Protein AF-X1PS44-F1 (afdb_monomer_lite)

Sequence (80 aa):
DEVEGEIEVFKKYEKGLKDIEGFSHLIIIYLFHKIENYSLHVKPYLDKNLRGVFSTRHPKRPNRIGFTIVKLLERREFNY

Organism: NCBI:txid412755

Structure (mmCIF, N/CA/C/O backbone):
data_AF-X1PS44-F1
#
_entry.id   AF-X1PS44-F1
#
loop_
_atom_site.group_PDB
_atom_site.id
_atom_site.type_symbol
_atom_site.label_atom_id
_atom_site.label_alt_id
_atom_site.label_comp_id
_atom_site.label_asym_id
_atom_site.label_entity_id
_atom_site.label_seq_id
_atom_site.pdbx_PDB_ins_code
_atom_site.Cartn_x
_atom_site.Cartn_y
_atom_site.Cartn_z
_atom_site.occupancy
_atom_site.B_iso_or_equiv
_atom_site.auth_seq_id
_atom_site.auth_comp_id
_atom_site.auth_asym_id
_atom_site.auth_atom_id
_atom_site.pdbx_PDB_model_num
ATOM 1 N N . ASP A 1 1 ? 8.809 -15.430 7.829 1.00 58.22 1 ASP A N 1
ATOM 2 C CA . ASP A 1 1 ? 8.235 -14.771 9.014 1.00 58.22 1 ASP A CA 1
ATOM 3 C C . ASP A 1 1 ? 7.226 -13.731 8.582 1.00 58.22 1 ASP A C 1
ATOM 5 O O . ASP A 1 1 ? 7.421 -13.103 7.542 1.00 58.22 1 ASP A O 1
ATOM 9 N N . GLU A 1 2 ? 6.125 -13.616 9.316 1.00 83.56 2 GLU A N 1
ATOM 10 C CA . GLU A 1 2 ? 5.166 -12.529 9.119 1.00 83.56 2 GLU A CA 1
ATOM 11 C C . GLU A 1 2 ? 5.767 -11.238 9.685 1.00 83.56 2 GLU A C 1
ATOM 13 O O . GLU A 1 2 ? 6.415 -11.256 10.730 1.00 83.56 2 GLU A O 1
ATOM 18 N N . VAL A 1 3 ? 5.609 -10.134 8.956 1.00 94.19 3 VAL A N 1
ATOM 19 C CA . VAL A 1 3 ? 6.135 -8.821 9.345 1.00 94.19 3 VAL A CA 1
ATOM 20 C C . VAL A 1 3 ? 4.957 -7.898 9.601 1.00 94.19 3 VAL A C 1
ATOM 22 O O . VAL A 1 3 ? 4.092 -7.741 8.738 1.00 94.19 3 VAL A O 1
ATOM 25 N N . GLU A 1 4 ? 4.943 -7.283 10.778 1.00 95.88 4 GLU A N 1
ATOM 26 C CA . GLU A 1 4 ? 3.957 -6.277 11.158 1.00 95.88 4 GLU A CA 1
ATOM 27 C C . GLU A 1 4 ? 4.378 -4.888 10.666 1.00 95.88 4 GLU A C 1
ATOM 29 O O . GLU A 1 4 ? 5.564 -4.585 10.513 1.00 95.88 4 GLU A O 1
ATOM 34 N N . GLY A 1 5 ? 3.395 -4.033 10.397 1.00 95.44 5 GLY A N 1
ATOM 35 C CA . GLY A 1 5 ? 3.622 -2.670 9.938 1.00 95.44 5 GLY A CA 1
ATOM 36 C C . GLY A 1 5 ? 2.441 -1.767 10.261 1.00 95.44 5 GLY A C 1
ATOM 37 O O . GLY A 1 5 ? 1.342 -2.238 10.544 1.00 95.44 5 GLY A O 1
ATOM 38 N N . GLU A 1 6 ? 2.680 -0.462 10.193 1.00 96.69 6 GLU A N 1
ATOM 39 C CA . GLU A 1 6 ? 1.706 0.569 10.539 1.00 96.69 6 GLU A CA 1
ATOM 40 C C . GLU A 1 6 ? 1.402 1.461 9.330 1.00 96.69 6 GLU A C 1
ATOM 42 O O . GLU A 1 6 ? 2.278 1.755 8.512 1.00 96.69 6 GLU A O 1
ATOM 47 N N . ILE A 1 7 ? 0.141 1.884 9.211 1.00 96.94 7 ILE A N 1
ATOM 48 C CA . ILE A 1 7 ? -0.311 2.858 8.216 1.00 96.94 7 ILE A CA 1
ATOM 49 C C . ILE A 1 7 ? -0.864 4.061 8.965 1.00 96.94 7 ILE A C 1
ATOM 51 O O . ILE A 1 7 ? -1.938 3.996 9.559 1.00 96.94 7 ILE A O 1
ATOM 55 N N . GLU A 1 8 ? -0.146 5.174 8.884 1.00 96.81 8 GLU A N 1
ATOM 56 C CA . GLU A 1 8 ? -0.607 6.443 9.427 1.00 96.81 8 GLU A CA 1
ATOM 57 C C . GLU A 1 8 ? -1.546 7.134 8.431 1.00 96.81 8 GLU A C 1
ATOM 59 O O . GLU A 1 8 ? -1.207 7.367 7.265 1.00 96.81 8 GLU A O 1
ATOM 64 N N . VAL A 1 9 ? -2.744 7.482 8.895 1.00 96.44 9 VAL A N 1
ATOM 65 C CA . VAL A 1 9 ? -3.722 8.241 8.114 1.00 96.44 9 VAL A CA 1
ATOM 66 C C . VAL A 1 9 ? -3.705 9.684 8.587 1.00 96.44 9 VAL A C 1
ATOM 68 O O . VAL A 1 9 ? -3.955 9.966 9.755 1.00 96.44 9 VAL A O 1
ATOM 71 N N . PHE A 1 10 ? -3.457 10.620 7.666 1.00 96.38 10 PHE A N 1
ATOM 72 C CA . PHE A 1 10 ? -3.452 12.041 8.008 1.00 96.38 10 PHE A CA 1
ATOM 73 C C . PHE A 1 10 ? -4.766 12.462 8.675 1.00 96.38 10 PHE A C 1
ATOM 75 O O . PHE A 1 10 ? -5.845 12.143 8.174 1.00 96.38 10 PHE A O 1
ATOM 82 N N . LYS A 1 11 ? -4.676 13.277 9.735 1.00 95.06 11 LYS A N 1
ATOM 83 C CA . LYS A 1 11 ? -5.815 13.684 10.581 1.00 95.06 11 LYS A CA 1
ATOM 84 C C . LYS A 1 11 ? -7.038 14.179 9.801 1.00 95.06 11 LYS A C 1
ATOM 86 O O . LYS A 1 11 ? -8.167 13.832 10.127 1.00 95.06 11 LYS A O 1
ATOM 91 N N . LYS A 1 12 ? -6.834 14.931 8.712 1.00 96.62 12 LYS A N 1
ATOM 92 C CA . LYS A 1 12 ? -7.929 15.424 7.848 1.00 96.62 12 LYS A CA 1
ATOM 93 C C . LYS A 1 12 ? -8.776 14.316 7.196 1.00 96.62 12 LYS A C 1
ATOM 95 O O . LYS A 1 12 ? -9.885 14.600 6.754 1.00 96.62 12 LYS A O 1
ATOM 100 N N . TYR A 1 13 ? -8.267 13.086 7.125 1.00 97.12 13 TYR A N 1
ATOM 101 C CA . TYR A 1 13 ? -8.936 11.915 6.552 1.00 97.12 13 TYR A CA 1
ATOM 102 C C . TYR A 1 13 ? -9.445 10.919 7.606 1.00 97.12 13 TYR A C 1
ATOM 104 O O . TYR A 1 13 ? -10.137 9.973 7.245 1.00 97.12 13 TYR A O 1
ATOM 112 N N . GLU A 1 14 ? -9.165 11.138 8.893 1.00 95.94 14 GLU A N 1
ATOM 113 C CA . GLU A 1 14 ? -9.490 10.219 9.997 1.00 95.94 14 GLU A CA 1
ATOM 114 C C . GLU A 1 14 ? -10.969 9.812 10.036 1.00 95.94 14 GLU A C 1
ATOM 116 O O . GLU A 1 14 ? -11.286 8.641 10.227 1.00 95.94 14 GLU A O 1
ATOM 121 N N . LYS A 1 15 ? -11.890 10.753 9.779 1.00 96.62 15 LYS A N 1
ATOM 122 C CA . LYS A 1 15 ? -13.339 10.473 9.756 1.00 96.62 15 LYS A CA 1
ATOM 123 C C . LYS A 1 15 ? -13.723 9.371 8.759 1.00 96.62 15 LYS A C 1
ATOM 125 O O . LYS A 1 15 ? -14.750 8.725 8.944 1.00 96.62 15 LYS A O 1
ATOM 130 N N . GLY A 1 16 ? -12.910 9.148 7.724 1.00 97.25 16 GLY A N 1
ATOM 131 C CA . GLY A 1 16 ? -13.096 8.077 6.744 1.00 97.25 16 GLY A CA 1
ATOM 132 C C . GLY A 1 16 ? -12.803 6.671 7.277 1.00 97.25 16 GLY A C 1
ATOM 133 O O . GLY A 1 16 ? -13.156 5.705 6.615 1.00 97.25 16 GLY A O 1
ATOM 134 N N . LEU A 1 17 ? -12.201 6.539 8.463 1.00 96.94 17 LEU A N 1
ATOM 135 C CA . LEU A 1 17 ? -11.912 5.252 9.106 1.00 96.94 17 LEU A CA 1
ATOM 136 C C . LEU A 1 17 ? -13.092 4.692 9.910 1.00 96.94 17 LEU A C 1
ATOM 138 O O . LEU A 1 17 ? -12.948 3.661 10.568 1.00 96.94 17 LEU A O 1
ATOM 142 N N . LYS A 1 18 ? -14.249 5.365 9.911 1.00 97.25 18 LYS A N 1
ATOM 143 C CA . LYS A 1 18 ? -15.450 4.867 10.589 1.00 97.25 18 LYS A CA 1
ATOM 144 C C . LYS A 1 18 ? -15.740 3.419 10.151 1.00 97.25 18 LYS A C 1
ATOM 146 O O . LYS A 1 18 ? -15.718 3.122 8.962 1.00 97.25 18 LYS A O 1
ATOM 151 N N . ASP A 1 19 ? -15.989 2.546 11.126 1.00 97.69 19 ASP A N 1
ATOM 152 C CA . ASP A 1 19 ? -16.317 1.123 10.951 1.00 97.69 19 ASP A CA 1
ATOM 153 C C . ASP A 1 19 ? -15.196 0.243 10.344 1.00 97.69 19 ASP A C 1
ATOM 155 O O . ASP A 1 19 ? -15.426 -0.933 10.061 1.00 97.69 19 ASP A O 1
ATOM 159 N N . ILE A 1 20 ? -13.961 0.752 10.192 1.00 97.81 20 ILE A N 1
ATOM 160 C CA . ILE A 1 20 ? -12.843 -0.013 9.598 1.00 97.81 20 ILE A CA 1
ATOM 161 C C . ILE A 1 20 ? -12.488 -1.287 10.384 1.00 97.81 20 ILE A C 1
ATOM 163 O O . ILE A 1 20 ? -12.059 -2.278 9.800 1.00 97.81 20 ILE A O 1
ATOM 167 N N . GLU A 1 21 ? -12.715 -1.284 11.697 1.00 97.44 21 GLU A N 1
ATOM 168 C CA . GLU A 1 21 ? -12.459 -2.423 12.587 1.00 97.44 21 GLU A CA 1
ATOM 169 C C . GLU A 1 21 ? -13.446 -3.581 12.371 1.00 97.44 21 GLU A C 1
ATOM 171 O O . GLU A 1 21 ? -13.208 -4.693 12.834 1.00 97.44 21 GLU A O 1
ATOM 176 N N . GLY A 1 22 ? -14.533 -3.356 11.621 1.00 98.00 22 GLY A N 1
ATOM 177 C CA . GLY A 1 22 ? -15.452 -4.412 11.194 1.00 98.00 22 GLY A CA 1
ATOM 178 C C . GLY A 1 22 ? -14.876 -5.345 10.118 1.00 98.00 22 GLY A C 1
ATOM 179 O O . GLY A 1 22 ? -15.494 -6.363 9.805 1.00 98.00 22 GLY A O 1
ATOM 180 N N . PHE A 1 23 ? -13.708 -5.029 9.543 1.00 98.06 23 PHE A N 1
ATOM 181 C CA . PHE A 1 23 ? -13.061 -5.820 8.495 1.00 98.06 23 PHE A CA 1
ATOM 182 C C . PHE A 1 23 ? -11.845 -6.586 9.024 1.00 98.06 23 PHE A C 1
ATOM 184 O O . PHE A 1 23 ? -11.011 -6.048 9.742 1.00 98.06 23 PHE A O 1
ATOM 191 N N . SER A 1 24 ? -11.681 -7.839 8.588 1.00 97.81 24 SER A N 1
ATOM 192 C CA . SER A 1 24 ? -10.495 -8.643 8.926 1.00 97.81 24 SER A CA 1
ATOM 193 C C . SER A 1 24 ? -9.273 -8.319 8.062 1.00 97.81 24 SER A C 1
ATOM 195 O O . SER A 1 24 ? -8.139 -8.540 8.484 1.00 97.81 24 SER A O 1
ATOM 197 N N . HIS A 1 25 ? -9.497 -7.824 6.842 1.00 98.31 25 HIS A N 1
ATOM 198 C CA . HIS A 1 25 ? -8.453 -7.522 5.869 1.00 98.31 25 HIS A CA 1
ATOM 199 C C . HIS A 1 25 ? -8.731 -6.201 5.163 1.00 98.31 25 HIS A C 1
ATOM 201 O O . HIS A 1 25 ? -9.881 -5.867 4.879 1.00 98.31 25 HIS A O 1
ATOM 207 N N . LEU A 1 26 ? -7.660 -5.491 4.820 1.00 98.06 26 LEU A N 1
ATOM 208 C CA . LEU A 1 26 ? -7.708 -4.223 4.107 1.00 98.06 26 LEU A CA 1
ATOM 209 C C . LEU A 1 26 ? -7.021 -4.346 2.750 1.00 98.06 26 LEU A C 1
ATOM 211 O O . LEU A 1 26 ? -5.958 -4.957 2.625 1.00 98.06 26 LEU A O 1
ATOM 215 N N . ILE A 1 27 ? -7.618 -3.711 1.742 1.00 98.31 27 ILE A N 1
ATOM 216 C CA . ILE A 1 27 ? -6.958 -3.427 0.469 1.00 98.31 27 ILE A CA 1
ATOM 217 C C . ILE A 1 27 ? -6.192 -2.119 0.628 1.00 98.31 27 ILE A C 1
ATOM 219 O O . ILE A 1 27 ? -6.791 -1.072 0.866 1.00 98.31 27 ILE A O 1
ATOM 223 N N . ILE A 1 28 ? -4.876 -2.169 0.448 1.00 97.94 28 ILE A N 1
ATOM 224 C CA . ILE A 1 28 ? -4.015 -0.991 0.527 1.00 97.94 28 ILE A CA 1
ATOM 225 C C . ILE A 1 28 ? -3.556 -0.613 -0.874 1.00 97.94 28 ILE A C 1
ATOM 227 O O . ILE A 1 28 ? -2.925 -1.409 -1.575 1.00 97.94 28 ILE A O 1
ATOM 231 N N . ILE A 1 29 ? -3.847 0.628 -1.256 1.00 98.25 29 ILE A N 1
ATOM 232 C CA . ILE A 1 29 ? -3.379 1.254 -2.491 1.00 98.25 29 ILE A CA 1
ATOM 233 C C . ILE A 1 29 ? -2.380 2.340 -2.104 1.00 98.25 29 ILE A C 1
ATOM 235 O O . ILE A 1 29 ? -2.700 3.230 -1.321 1.00 98.25 29 ILE A O 1
ATOM 239 N N . TYR A 1 30 ? -1.167 2.275 -2.646 1.00 97.75 30 TYR A N 1
ATOM 240 C CA . TYR A 1 30 ? -0.084 3.186 -2.271 1.00 97.75 30 TYR A CA 1
ATOM 241 C C . TYR A 1 30 ? 0.770 3.584 -3.474 1.00 97.75 30 TYR A C 1
ATOM 243 O O . TYR A 1 30 ? 0.743 2.936 -4.516 1.00 97.75 30 TYR A O 1
ATOM 251 N N . LEU A 1 31 ? 1.537 4.667 -3.345 1.00 97.81 31 LEU A N 1
ATOM 252 C CA . LEU A 1 31 ? 2.429 5.159 -4.396 1.00 97.81 31 LEU A CA 1
ATOM 253 C C . LEU A 1 31 ? 3.880 4.744 -4.114 1.00 97.81 31 LEU A C 1
ATOM 255 O O . LEU A 1 31 ? 4.427 5.049 -3.053 1.00 97.81 31 LEU A O 1
ATOM 259 N N . PHE A 1 32 ? 4.553 4.142 -5.097 1.00 97.12 32 PHE A N 1
ATOM 260 C CA . PHE A 1 32 ? 6.007 3.951 -5.078 1.00 97.12 32 PHE A CA 1
ATOM 261 C C . PHE A 1 32 ? 6.731 5.283 -5.338 1.00 97.12 32 PHE A C 1
ATOM 263 O O . PHE A 1 32 ? 7.285 5.512 -6.412 1.00 97.12 32 PHE A O 1
ATOM 270 N N . HIS A 1 33 ? 6.714 6.177 -4.348 1.00 95.94 33 HIS A N 1
ATOM 271 C CA . HIS A 1 33 ? 7.190 7.561 -4.466 1.00 95.94 33 HIS A CA 1
ATOM 272 C C . HIS A 1 33 ? 8.670 7.692 -4.869 1.00 95.94 33 HIS A C 1
ATOM 274 O O . HIS A 1 33 ? 9.025 8.660 -5.530 1.00 95.94 33 HIS A O 1
ATOM 280 N N . LYS A 1 34 ? 9.519 6.706 -4.542 1.00 96.38 34 LYS A N 1
ATOM 281 C CA . LYS A 1 34 ? 10.951 6.688 -4.914 1.00 96.38 34 LYS A CA 1
ATOM 282 C C . LYS A 1 34 ? 11.237 6.231 -6.351 1.00 96.38 34 LYS A C 1
ATOM 284 O O . LYS A 1 34 ? 12.384 6.242 -6.780 1.00 96.38 34 LYS A O 1
ATOM 289 N N . ILE A 1 35 ? 10.237 5.754 -7.089 1.00 94.88 35 ILE A N 1
ATOM 290 C CA . ILE A 1 35 ? 10.424 5.334 -8.482 1.00 94.88 35 ILE A CA 1
ATOM 291 C C . ILE A 1 35 ? 10.258 6.556 -9.364 1.00 94.88 35 ILE A C 1
ATOM 293 O O . ILE A 1 35 ? 9.145 7.018 -9.500 1.00 94.88 35 ILE A O 1
ATOM 297 N N . GLU A 1 36 ? 11.298 7.078 -9.995 1.00 92.25 36 GLU A N 1
ATOM 298 C CA . GLU A 1 36 ? 11.164 8.298 -10.816 1.00 92.25 36 GLU A CA 1
ATOM 299 C C . GLU A 1 36 ? 10.767 8.004 -12.270 1.00 92.25 36 GLU A C 1
ATOM 301 O O . GLU A 1 36 ? 10.107 8.815 -12.911 1.00 92.25 36 GLU A O 1
ATOM 306 N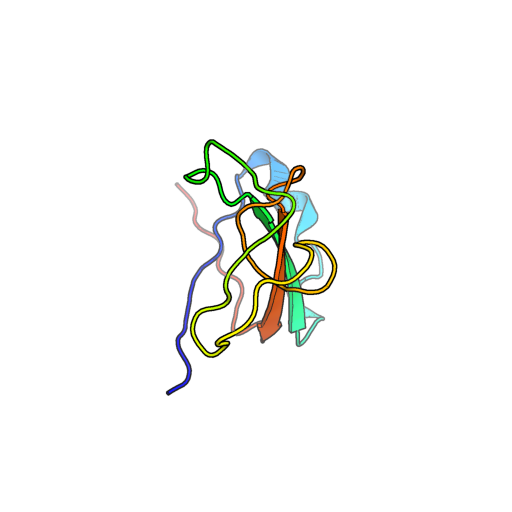 N . ASN A 1 37 ? 11.081 6.799 -12.759 1.00 94.69 37 ASN A N 1
ATOM 307 C CA . ASN A 1 37 ? 10.946 6.408 -14.166 1.00 94.69 37 ASN A CA 1
ATOM 308 C C . ASN A 1 37 ? 10.211 5.065 -14.318 1.00 94.69 37 ASN A C 1
ATOM 310 O O . ASN A 1 37 ? 10.170 4.254 -13.386 1.00 94.69 37 ASN A O 1
ATOM 314 N N . TYR A 1 38 ? 9.701 4.778 -15.519 1.00 95.38 38 TYR A N 1
ATOM 315 C CA . TYR A 1 38 ? 9.088 3.488 -15.858 1.00 95.38 38 TYR A CA 1
ATOM 316 C C . TYR A 1 38 ? 9.789 2.798 -17.033 1.00 95.38 38 TYR A C 1
ATOM 318 O O . TYR A 1 38 ? 10.547 3.415 -17.775 1.00 95.38 38 TYR A O 1
ATOM 326 N N . SER A 1 39 ? 9.518 1.503 -17.203 1.00 95.31 39 SER A N 1
ATOM 327 C CA . SER A 1 39 ? 9.879 0.747 -18.404 1.00 95.31 39 SER A CA 1
ATOM 328 C C . SER A 1 39 ? 8.704 -0.123 -18.831 1.00 95.31 39 SER A C 1
ATOM 330 O O . SER A 1 39 ? 8.012 -0.682 -17.982 1.00 95.31 39 SER A O 1
ATOM 332 N N . LEU A 1 40 ? 8.487 -0.266 -20.139 1.00 97.06 40 LEU A N 1
ATOM 333 C CA . LEU A 1 40 ? 7.480 -1.190 -20.671 1.00 97.06 40 LEU A CA 1
ATOM 334 C C . LEU A 1 40 ? 7.932 -2.653 -20.594 1.00 97.06 40 LEU A C 1
ATOM 336 O O . LEU A 1 40 ?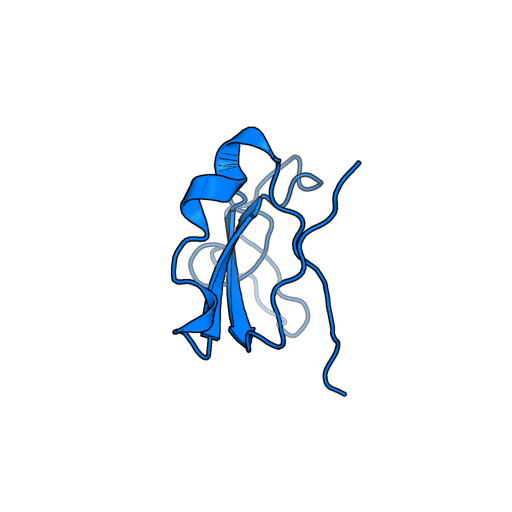 7.086 -3.544 -20.596 1.00 97.06 40 LEU A O 1
ATOM 340 N N . HIS A 1 41 ? 9.240 -2.890 -20.451 1.00 96.50 41 HIS A N 1
ATOM 341 C CA . HIS A 1 41 ? 9.828 -4.213 -20.264 1.00 96.50 41 HIS A CA 1
ATOM 342 C C . HIS A 1 41 ? 10.686 -4.249 -19.001 1.00 96.50 41 HIS A C 1
ATOM 344 O O . HIS A 1 41 ? 11.523 -3.375 -18.771 1.00 96.50 41 HIS A O 1
ATOM 350 N N . VAL A 1 42 ? 10.497 -5.271 -18.177 1.00 94.88 42 VAL A N 1
ATOM 351 C CA . VAL A 1 42 ? 11.226 -5.452 -16.919 1.00 94.88 42 VAL A CA 1
ATOM 352 C C . VAL A 1 42 ? 11.799 -6.857 -16.847 1.00 94.88 42 VAL A C 1
ATOM 354 O O . VAL A 1 42 ? 11.249 -7.782 -17.442 1.00 94.88 42 VAL A O 1
ATOM 357 N N . LYS A 1 43 ? 12.888 -7.024 -16.095 1.00 93.81 43 LYS A N 1
ATOM 358 C CA . LYS A 1 43 ? 13.411 -8.337 -15.714 1.00 93.81 43 LYS A CA 1
ATOM 359 C C . LYS A 1 43 ? 13.073 -8.581 -14.238 1.00 93.81 43 LYS A C 1
ATOM 361 O O . LYS A 1 43 ? 13.721 -7.981 -13.381 1.00 93.81 43 LYS A O 1
ATOM 366 N N . PRO A 1 44 ? 12.027 -9.367 -13.922 1.00 87.69 44 PRO A N 1
ATOM 367 C CA . PRO A 1 44 ? 11.693 -9.698 -12.539 1.00 87.69 44 PRO A CA 1
ATOM 368 C C . PRO A 1 44 ? 12.847 -10.412 -11.821 1.00 87.69 44 PRO A C 1
ATOM 370 O O . PRO A 1 44 ? 13.621 -11.125 -12.450 1.00 87.69 44 PRO A O 1
ATOM 373 N N . TYR A 1 45 ? 12.928 -10.257 -10.496 1.00 82.00 45 TYR A N 1
ATOM 374 C CA . TYR A 1 45 ? 14.049 -10.747 -9.678 1.00 82.00 45 TYR A CA 1
ATOM 375 C C . TYR A 1 45 ? 14.344 -12.252 -9.839 1.00 82.00 45 TYR A C 1
ATOM 377 O O . TYR A 1 45 ? 15.504 -12.642 -9.916 1.00 82.00 45 TYR A O 1
ATOM 385 N N . LEU A 1 46 ? 13.303 -13.087 -9.946 1.00 83.50 46 LEU A N 1
ATOM 386 C CA . LEU A 1 46 ? 13.418 -14.548 -10.097 1.00 83.50 46 LEU A CA 1
ATOM 387 C C . LEU A 1 46 ? 13.215 -15.034 -11.538 1.00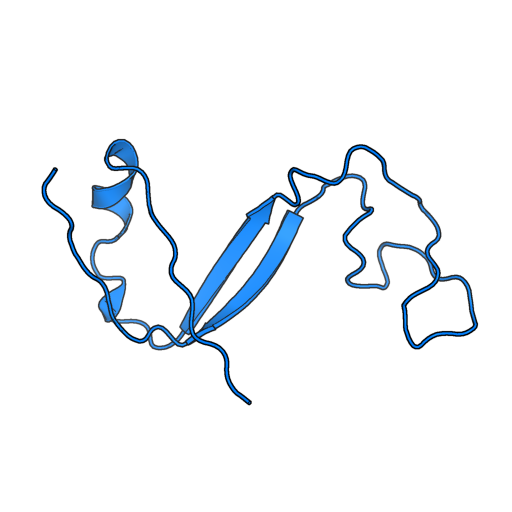 83.50 46 LEU A C 1
ATOM 389 O O . LEU A 1 46 ? 13.035 -16.227 -11.772 1.00 83.50 46 LEU A O 1
ATOM 393 N N . ASP A 1 47 ? 13.222 -14.122 -12.509 1.00 84.75 47 ASP A N 1
ATOM 394 C CA . ASP A 1 47 ? 12.993 -14.454 -13.907 1.00 84.75 47 ASP A CA 1
ATOM 395 C C . ASP A 1 47 ? 14.229 -14.188 -14.767 1.00 84.75 47 ASP A C 1
ATOM 397 O O . ASP A 1 47 ? 14.960 -13.209 -14.595 1.00 84.75 47 ASP A O 1
ATOM 401 N N . LYS A 1 48 ? 14.456 -15.070 -15.738 1.00 86.00 48 LYS A N 1
ATOM 402 C CA . LYS A 1 48 ? 15.538 -14.925 -16.712 1.00 86.00 48 LYS A CA 1
ATOM 403 C C . LYS A 1 48 ? 15.105 -14.106 -17.930 1.00 86.00 48 LYS A C 1
ATOM 405 O O . LYS A 1 48 ? 15.969 -13.518 -18.576 1.00 86.00 48 LYS A O 1
ATOM 410 N N . ASN A 1 49 ? 13.801 -14.010 -18.194 1.00 93.56 49 ASN A N 1
ATOM 411 C CA . ASN A 1 49 ? 13.234 -13.367 -19.372 1.00 93.56 49 ASN A CA 1
ATOM 412 C C . ASN A 1 49 ? 12.733 -11.947 -19.084 1.00 93.56 49 ASN A C 1
ATOM 414 O O . ASN A 1 49 ? 12.229 -11.642 -17.999 1.00 93.56 49 ASN A O 1
ATOM 418 N N . LEU A 1 50 ? 12.825 -11.083 -20.097 1.00 95.50 50 LEU A N 1
ATOM 419 C CA . LEU A 1 50 ? 12.117 -9.807 -20.092 1.00 95.50 50 LEU A CA 1
ATOM 420 C C . LEU A 1 50 ? 10.612 -10.059 -20.195 1.00 95.50 50 LEU A C 1
ATOM 422 O O . LEU A 1 50 ? 10.158 -10.905 -20.964 1.00 95.50 50 LEU A O 1
ATOM 426 N N . ARG A 1 51 ? 9.834 -9.294 -19.434 1.00 95.88 51 ARG A N 1
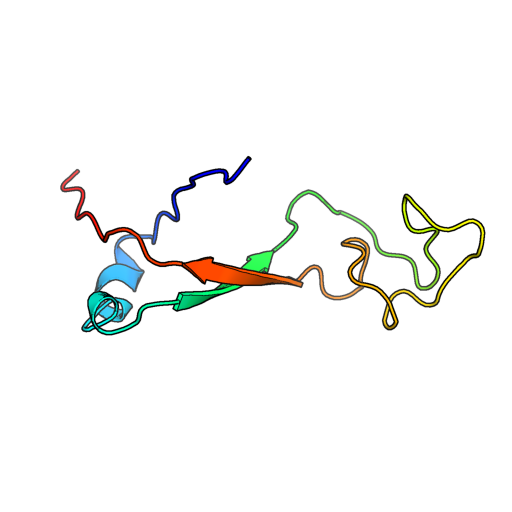ATOM 427 C CA . ARG A 1 51 ? 8.371 -9.331 -19.463 1.00 95.88 51 ARG A CA 1
ATOM 428 C C . ARG A 1 51 ? 7.806 -7.944 -19.670 1.00 95.88 51 ARG A C 1
ATOM 430 O O . ARG A 1 51 ? 8.376 -6.965 -19.188 1.00 95.88 51 ARG A O 1
ATOM 437 N N . GLY A 1 52 ? 6.650 -7.881 -20.325 1.00 97.25 52 GLY A N 1
ATOM 438 C CA . GLY A 1 52 ? 5.840 -6.672 -20.351 1.00 97.25 52 GLY A CA 1
ATOM 439 C C . GLY A 1 52 ? 5.484 -6.260 -18.924 1.00 97.25 52 GLY A C 1
ATOM 440 O O . GLY A 1 52 ? 5.042 -7.080 -18.122 1.00 97.25 52 GLY A O 1
ATOM 441 N N . VAL A 1 53 ? 5.677 -4.993 -18.573 1.00 96.62 53 VAL A N 1
ATOM 442 C CA . VAL A 1 53 ? 5.521 -4.539 -17.184 1.00 96.62 53 VAL A CA 1
ATOM 443 C C . VAL A 1 53 ? 4.110 -4.794 -16.636 1.00 96.62 53 VAL A C 1
ATOM 445 O O . VAL A 1 53 ? 3.951 -5.108 -15.457 1.00 96.62 53 VAL A O 1
ATOM 448 N N . PHE A 1 54 ? 3.089 -4.744 -17.497 1.00 96.12 54 PHE A N 1
ATOM 449 C CA . PHE A 1 54 ? 1.690 -4.982 -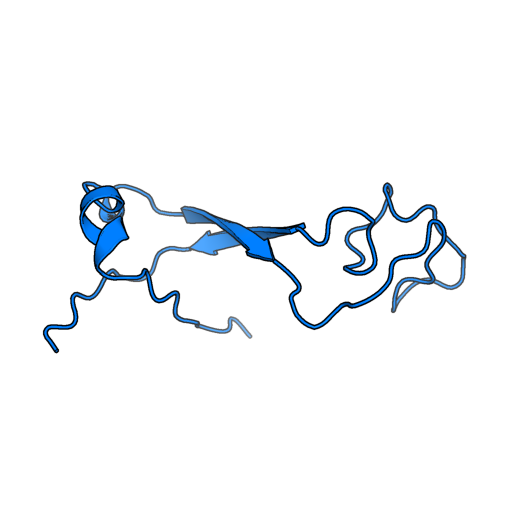17.134 1.00 96.12 54 PHE A CA 1
ATOM 450 C C . PHE A 1 54 ? 1.344 -6.449 -16.862 1.00 96.12 54 PHE A C 1
ATOM 452 O O . PHE A 1 54 ? 0.337 -6.708 -16.215 1.00 96.12 54 PHE A O 1
ATOM 459 N N . SER A 1 55 ? 2.187 -7.401 -17.272 1.00 95.69 55 SER A N 1
ATOM 460 C CA . SER A 1 55 ? 2.049 -8.815 -16.903 1.00 95.69 55 SER A CA 1
ATOM 461 C C . SER A 1 55 ? 2.835 -9.163 -15.630 1.00 95.69 55 SER A C 1
ATOM 463 O O . SER A 1 55 ? 3.144 -10.328 -15.390 1.00 95.69 55 SER A O 1
ATOM 465 N N . THR A 1 56 ? 3.251 -8.163 -14.845 1.00 94.19 56 THR A N 1
ATOM 466 C CA . THR A 1 56 ? 4.056 -8.335 -13.627 1.00 94.19 56 THR A CA 1
ATOM 467 C C . THR A 1 56 ? 3.568 -7.412 -12.511 1.00 94.19 56 THR A C 1
ATOM 469 O O . THR A 1 56 ? 2.791 -6.487 -12.741 1.00 94.19 56 THR A O 1
ATOM 472 N N . ARG A 1 57 ? 4.090 -7.615 -11.296 1.00 93.69 57 ARG A N 1
ATOM 473 C CA . ARG A 1 57 ? 3.924 -6.690 -10.160 1.00 93.69 57 ARG A CA 1
ATOM 474 C C . ARG A 1 57 ? 5.126 -5.755 -9.966 1.00 93.69 57 ARG A C 1
ATOM 476 O O . ARG A 1 57 ? 5.337 -5.237 -8.875 1.00 93.69 57 ARG A O 1
ATOM 483 N N . HIS A 1 58 ? 5.957 -5.562 -10.992 1.00 94.56 58 HIS A N 1
ATOM 484 C CA . HIS A 1 58 ? 7.162 -4.741 -10.869 1.00 94.56 58 HIS A CA 1
ATOM 485 C C . HIS A 1 58 ? 6.790 -3.264 -10.627 1.00 94.56 58 HIS A C 1
ATOM 487 O O . HIS A 1 58 ? 5.927 -2.752 -11.333 1.00 94.56 58 HIS A O 1
ATOM 493 N N . PRO A 1 59 ? 7.455 -2.525 -9.717 1.00 95.25 59 PRO A N 1
ATOM 494 C CA . PRO A 1 59 ? 7.060 -1.152 -9.358 1.00 95.25 59 PRO A CA 1
ATOM 495 C C . PRO A 1 59 ? 7.331 -0.071 -10.428 1.00 95.25 59 PRO A C 1
ATOM 497 O O . PRO A 1 59 ? 6.814 1.039 -10.326 1.00 95.25 59 PRO A O 1
ATOM 500 N N . LYS A 1 60 ? 8.112 -0.369 -11.479 1.00 94.69 60 LYS A N 1
ATOM 501 C CA . LYS A 1 60 ? 8.569 0.587 -12.514 1.00 94.69 60 LYS A CA 1
ATOM 502 C C . LYS A 1 60 ? 7.547 0.728 -13.648 1.00 94.69 60 LYS A C 1
ATOM 504 O O . LYS A 1 60 ? 7.851 0.457 -14.807 1.00 94.69 60 LYS A O 1
ATOM 509 N N . ARG A 1 61 ? 6.319 1.100 -13.293 1.00 95.62 61 ARG A N 1
ATOM 510 C CA . ARG A 1 61 ? 5.151 1.197 -14.188 1.00 95.62 61 ARG A CA 1
ATOM 511 C C . ARG A 1 61 ? 4.811 2.665 -14.462 1.00 95.62 61 ARG A C 1
ATOM 513 O O . ARG A 1 61 ? 5.115 3.486 -13.599 1.00 95.62 61 ARG A O 1
ATOM 520 N N . PRO A 1 62 ? 4.119 2.996 -15.573 1.00 96.19 62 PRO A N 1
ATOM 521 C CA . PRO A 1 62 ? 3.671 4.368 -15.840 1.00 96.19 62 PRO A CA 1
ATOM 522 C C . PRO A 1 62 ? 2.894 4.974 -14.663 1.00 96.19 62 PRO A C 1
ATOM 524 O O . PRO A 1 62 ? 3.215 6.057 -14.188 1.00 96.19 62 PRO A O 1
ATOM 527 N N . ASN A 1 63 ? 1.946 4.205 -14.114 1.00 96.25 63 ASN A N 1
ATOM 528 C CA . ASN A 1 63 ? 1.257 4.530 -12.870 1.00 96.25 63 ASN A CA 1
ATOM 529 C C . ASN A 1 63 ? 1.871 3.712 -11.732 1.00 96.25 63 ASN A C 1
ATOM 531 O O . ASN A 1 63 ? 1.624 2.509 -11.618 1.00 96.25 63 ASN A O 1
ATOM 535 N N . ARG A 1 64 ? 2.672 4.369 -10.890 1.00 95.94 64 ARG A N 1
ATOM 536 C CA . ARG A 1 64 ? 3.482 3.791 -9.797 1.00 95.94 64 ARG A CA 1
ATOM 537 C C . ARG A 1 64 ? 2.652 3.346 -8.584 1.00 95.94 64 ARG A C 1
ATOM 539 O O . ARG A 1 64 ? 3.069 3.511 -7.442 1.00 95.94 64 ARG A O 1
ATOM 546 N N . ILE A 1 65 ? 1.462 2.818 -8.835 1.00 96.81 65 ILE A N 1
ATOM 547 C CA . ILE A 1 65 ? 0.524 2.365 -7.817 1.00 96.81 65 ILE A CA 1
ATOM 548 C C . ILE A 1 65 ? 0.869 0.926 -7.428 1.00 96.81 65 ILE A C 1
ATOM 550 O O . ILE A 1 65 ? 0.931 0.040 -8.286 1.00 96.81 65 ILE A O 1
ATOM 554 N N . GLY A 1 66 ? 1.107 0.727 -6.138 1.00 96.81 66 GLY A N 1
ATOM 555 C CA . GLY A 1 66 ? 1.176 -0.560 -5.469 1.00 96.81 66 GLY A CA 1
ATOM 556 C C . GLY A 1 66 ? -0.184 -0.971 -4.915 1.00 96.81 66 GLY A C 1
ATOM 557 O O . GLY A 1 66 ? -1.055 -0.139 -4.661 1.00 96.81 66 GLY A O 1
ATOM 558 N N . PHE A 1 67 ? -0.343 -2.278 -4.753 1.00 96.62 67 PHE A N 1
ATOM 559 C CA . PHE A 1 67 ? -1.542 -2.917 -4.236 1.00 96.62 67 PHE A CA 1
ATOM 560 C C . PHE A 1 67 ? -1.114 -4.068 -3.336 1.00 96.62 67 PHE A C 1
ATOM 562 O O . PHE A 1 67 ? -0.288 -4.892 -3.740 1.00 96.62 67 PHE A O 1
ATOM 569 N N . THR A 1 68 ? -1.687 -4.140 -2.143 1.00 96.38 68 THR A N 1
ATOM 570 C CA . THR A 1 68 ? -1.535 -5.293 -1.259 1.00 96.38 68 THR A CA 1
ATOM 571 C C . THR A 1 68 ? -2.817 -5.543 -0.476 1.00 96.38 68 THR A C 1
ATOM 573 O O . THR A 1 68 ? -3.664 -4.657 -0.354 1.00 96.38 68 THR A O 1
ATOM 576 N N . ILE A 1 69 ? -2.948 -6.759 0.042 1.00 97.50 69 ILE A N 1
ATOM 577 C CA . ILE A 1 69 ? -3.990 -7.143 0.989 1.00 97.50 69 ILE A CA 1
ATOM 578 C C . ILE A 1 69 ? -3.275 -7.475 2.292 1.00 97.50 69 ILE A C 1
ATOM 580 O O . ILE A 1 69 ? -2.342 -8.277 2.290 1.00 97.50 69 ILE A O 1
ATOM 584 N N . VAL A 1 70 ? -3.692 -6.842 3.383 1.00 97.50 70 VAL A N 1
ATOM 585 C CA . VAL A 1 70 ? -3.116 -7.049 4.718 1.00 97.50 70 VAL A CA 1
ATOM 586 C C . VAL A 1 70 ? -4.209 -7.430 5.697 1.00 97.50 70 VAL A C 1
ATOM 588 O O . VAL A 1 70 ? -5.364 -7.045 5.517 1.00 97.50 70 VAL A O 1
ATOM 591 N N . LYS A 1 71 ? -3.846 -8.176 6.737 1.00 97.81 71 LYS A N 1
ATOM 592 C CA . LYS A 1 71 ? -4.719 -8.406 7.885 1.00 97.81 71 LYS A CA 1
ATOM 593 C C . LYS A 1 71 ? -4.734 -7.148 8.754 1.00 97.81 71 LYS A C 1
ATOM 595 O O . LYS A 1 71 ? -3.673 -6.596 9.037 1.00 97.81 71 LYS A O 1
ATOM 600 N N . LEU A 1 72 ? -5.917 -6.705 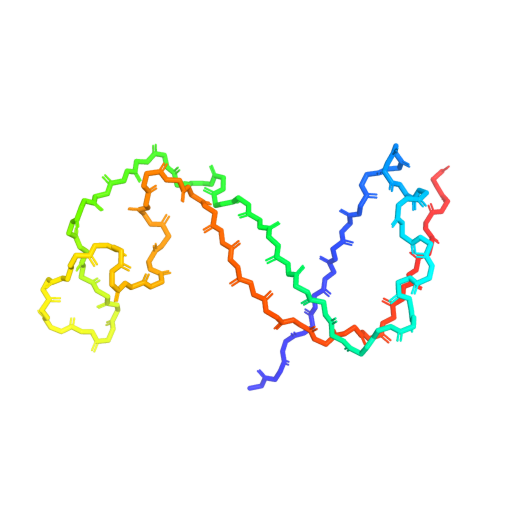9.173 1.00 98.00 72 LEU A N 1
ATOM 601 C CA . LEU A 1 72 ? -6.035 -5.656 10.184 1.00 98.00 72 LEU A CA 1
ATOM 602 C C . LEU A 1 72 ? -5.809 -6.288 11.561 1.00 98.00 72 LEU A C 1
ATOM 604 O O . LEU A 1 72 ? -6.526 -7.216 11.934 1.00 98.00 72 LEU A O 1
ATOM 608 N N . LEU A 1 73 ? -4.792 -5.819 12.283 1.00 97.44 73 LEU A N 1
ATOM 609 C CA . LEU A 1 73 ? -4.505 -6.281 13.644 1.00 97.44 73 LEU A CA 1
ATOM 610 C C . LEU A 1 73 ? -5.220 -5.409 14.677 1.00 97.44 73 LEU A C 1
ATOM 612 O O . LEU A 1 73 ? -5.897 -5.930 15.557 1.00 97.44 73 LEU A O 1
ATOM 616 N N . GLU A 1 74 ? -5.109 -4.091 14.532 1.00 97.06 74 GLU A N 1
ATOM 617 C CA . GLU A 1 74 ? -5.752 -3.104 15.396 1.00 97.06 74 GLU A CA 1
ATOM 618 C C . GLU A 1 74 ? -5.820 -1.735 14.705 1.00 97.06 74 GLU A C 1
ATOM 620 O O . GLU A 1 74 ? -5.089 -1.470 13.745 1.00 97.06 74 GLU A O 1
ATOM 625 N N . ARG A 1 75 ? -6.666 -0.844 15.227 1.00 95.88 75 ARG A N 1
ATOM 626 C CA . ARG A 1 75 ? -6.642 0.593 14.944 1.00 95.88 75 ARG A CA 1
ATOM 627 C C . ARG A 1 75 ? -6.294 1.330 16.236 1.00 95.88 75 ARG A C 1
ATOM 629 O O . ARG A 1 75 ? -6.870 1.057 17.282 1.00 95.88 75 ARG A O 1
ATOM 636 N N . ARG A 1 76 ? -5.387 2.304 16.151 1.00 94.56 76 ARG A N 1
ATOM 637 C CA . ARG A 1 76 ? -5.020 3.190 17.264 1.00 94.56 76 ARG A CA 1
ATOM 638 C C . ARG A 1 76 ? -5.333 4.638 16.902 1.00 94.56 76 ARG A C 1
ATOM 640 O O . ARG A 1 76 ? -5.188 5.032 15.747 1.00 94.56 76 ARG A O 1
ATOM 647 N N . GLU A 1 77 ? -5.761 5.422 17.885 1.00 87.50 77 GLU A N 1
ATOM 648 C CA . GLU A 1 77 ? -5.917 6.872 17.747 1.00 87.50 77 GLU A CA 1
ATOM 649 C C . GLU A 1 77 ? -4.766 7.571 18.468 1.00 87.50 77 GLU A C 1
ATOM 651 O O . GLU A 1 77 ? -4.545 7.353 19.659 1.00 87.50 77 GLU A O 1
ATOM 656 N N . PHE A 1 78 ? -4.031 8.417 17.746 1.00 78.06 78 PHE A N 1
ATOM 657 C CA . PHE A 1 78 ? -2.998 9.266 18.327 1.00 78.06 78 PHE A CA 1
ATOM 658 C C . PHE A 1 78 ? -3.545 10.685 18.482 1.00 78.06 78 PHE A C 1
ATOM 660 O O . PHE A 1 78 ? -3.936 11.333 17.507 1.00 78.06 78 PHE A O 1
ATOM 667 N N . ASN A 1 79 ? -3.573 11.166 19.721 1.00 67.00 79 ASN A N 1
ATOM 668 C CA . ASN A 1 79 ? -3.819 12.569 20.023 1.00 67.00 79 ASN A CA 1
ATOM 669 C C . ASN A 1 79 ? -2.453 13.264 20.087 1.00 67.00 79 ASN A C 1
ATOM 671 O O . ASN A 1 79 ? -1.661 12.948 20.974 1.00 67.00 79 ASN A O 1
ATOM 675 N N . TYR A 1 80 ? -2.170 14.142 19.121 1.00 57.38 80 TYR A N 1
ATOM 676 C CA . TYR A 1 80 ? -1.006 15.038 19.134 1.00 57.38 80 TYR A CA 1
ATOM 677 C C . TYR A 1 80 ? -1.317 16.322 19.900 1.00 57.38 80 TYR A C 1
ATOM 679 O O . TYR A 1 80 ? -2.470 16.802 19.780 1.00 57.38 80 TYR A O 1
#

Foldseek 3Di:
DDDDDDDDDPPVCVVVCPPVVVDQKDKDKDAPVPQPAADQWDADPPHPDIDGPVVDQDQRHPGNIHIDMDTDPDDDDDDD

InterPro domains:
  IPR023370 TrmO-like, N-terminal domain [PF01980] (2-76)
  IPR023370 TrmO-like, N-terminal domain [PS51668] (1-80)
  IPR036413 YaeB-like superfamily [SSF118196] (2-76)
  IPR036414 YaeB, N-terminal domain superfamily [G3DSA:2.40.30.70] (1-79)
  IPR040372 YaeB-like [PTHR12818] (5-72)

Secondary structure (DSSP, 8-state):
-------PPPGGGGGGGTTGGG-SEEEEEEE-TT-----SEE--TT-SS-EEGGGS--S-SSS-EEEEEEE---------

Radius of gyration: 16.63 Å; chains: 1; bounding box: 32×30×41 Å

pLDDT: mean 93.8, std 7.66, range [57.38, 98.31]